Protein AF-A0A3A6QFA4-F1 (afdb_monomer_lite)

pLDDT: mean 92.37, std 5.39, range [65.44, 98.0]

Structure (mmCIF, N/CA/C/O backbone):
data_AF-A0A3A6QFA4-F1
#
_entry.id   AF-A0A3A6QFA4-F1
#
loop_
_atom_site.group_PDB
_atom_site.id
_atom_site.type_symbol
_atom_site.label_atom_id
_atom_site.label_alt_id
_atom_site.label_comp_id
_atom_site.label_asym_id
_atom_site.label_entity_id
_atom_site.label_seq_id
_atom_site.pdbx_PDB_ins_code
_atom_site.Cartn_x
_atom_site.Cartn_y
_atom_site.Cartn_z
_atom_site.occupancy
_atom_site.B_iso_or_equiv
_atom_site.auth_seq_id
_atom_site.auth_comp_id
_atom_site.auth_asym_id
_atom_site.auth_atom_id
_atom_site.pdbx_PDB_model_num
ATOM 1 N N . VAL A 1 1 ? -6.615 -8.192 -8.511 1.00 65.44 1 VAL A N 1
ATOM 2 C CA . VAL A 1 1 ? -5.245 -8.466 -9.010 1.00 65.44 1 VAL A CA 1
ATOM 3 C C . VAL A 1 1 ? -5.237 -9.047 -10.425 1.00 65.44 1 VAL A C 1
ATOM 5 O O . VAL A 1 1 ? -4.606 -8.449 -11.277 1.00 65.44 1 VAL A O 1
ATOM 8 N N . LYS A 1 2 ? -6.006 -10.107 -10.738 1.00 85.44 2 LYS A N 1
ATOM 9 C CA . LYS A 1 2 ? -5.987 -10.762 -12.069 1.00 85.44 2 LYS A CA 1
ATOM 10 C C . LYS A 1 2 ? -6.112 -9.823 -13.285 1.00 85.44 2 LYS A C 1
ATOM 12 O O . LYS A 1 2 ? -5.377 -9.999 -14.243 1.00 85.44 2 LYS A O 1
ATOM 17 N N . LEU A 1 3 ? -7.013 -8.835 -13.250 1.00 92.44 3 LEU A N 1
ATOM 18 C CA . LEU A 1 3 ? -7.180 -7.888 -14.365 1.00 92.44 3 LEU A CA 1
ATOM 19 C C . LEU A 1 3 ? -5.936 -7.018 -14.593 1.00 92.44 3 LEU A C 1
ATOM 21 O O . LEU A 1 3 ? -5.569 -6.791 -15.738 1.00 92.44 3 LEU A O 1
ATOM 25 N N . PHE A 1 4 ? -5.302 -6.552 -13.512 1.00 90.94 4 PHE A N 1
ATOM 26 C CA . PHE A 1 4 ? -4.090 -5.740 -13.597 1.00 90.94 4 PHE A CA 1
ATOM 27 C C . PHE A 1 4 ? -2.963 -6.531 -14.265 1.00 90.94 4 PHE A C 1
ATOM 29 O O . PHE A 1 4 ? -2.407 -6.050 -15.240 1.00 90.94 4 PHE A O 1
ATOM 36 N N . CYS A 1 5 ? -2.719 -7.770 -13.819 1.00 90.31 5 CYS A N 1
ATOM 37 C CA . CYS A 1 5 ? -1.705 -8.641 -14.421 1.00 90.31 5 CYS A CA 1
ATOM 38 C C . CYS A 1 5 ? -1.984 -8.893 -15.907 1.00 90.31 5 CYS A C 1
ATOM 40 O O . CYS A 1 5 ? -1.116 -8.674 -16.732 1.00 90.31 5 CYS A O 1
ATOM 42 N N . VAL A 1 6 ? -3.224 -9.247 -16.271 1.00 94.69 6 VAL A N 1
ATOM 43 C CA . VAL A 1 6 ? -3.584 -9.493 -17.681 1.00 94.69 6 VAL A CA 1
ATOM 44 C C . VAL A 1 6 ? -3.386 -8.249 -18.550 1.00 94.69 6 VAL A C 1
ATOM 46 O O . VAL A 1 6 ? -2.985 -8.360 -19.704 1.00 94.69 6 VAL A O 1
ATOM 49 N N . PHE A 1 7 ? -3.700 -7.062 -18.029 1.00 93.88 7 PHE A N 1
ATOM 50 C CA . PHE A 1 7 ? -3.485 -5.819 -18.761 1.00 93.88 7 PHE A CA 1
ATOM 51 C C . PHE A 1 7 ? -1.994 -5.492 -18.894 1.00 93.88 7 PHE A C 1
ATOM 53 O O . PHE A 1 7 ? -1.549 -5.156 -19.988 1.00 93.88 7 PHE A O 1
ATOM 60 N N . HIS A 1 8 ? -1.234 -5.642 -17.810 1.00 93.75 8 HIS A N 1
ATOM 61 C CA . HIS A 1 8 ? 0.218 -5.472 -17.789 1.00 93.75 8 HIS A CA 1
ATOM 62 C C . HIS A 1 8 ? 0.915 -6.409 -18.782 1.00 93.75 8 HIS A C 1
ATOM 64 O O . HIS A 1 8 ? 1.660 -5.923 -19.629 1.00 93.75 8 HIS A O 1
ATOM 70 N N . ASP A 1 9 ? 0.561 -7.697 -18.798 1.00 93.88 9 ASP A N 1
ATOM 71 C CA . ASP A 1 9 ? 1.088 -8.678 -19.754 1.00 93.88 9 ASP A CA 1
ATOM 72 C C . ASP A 1 9 ? 0.866 -8.218 -21.204 1.00 93.88 9 ASP A C 1
ATOM 74 O O . ASP A 1 9 ? 1.738 -8.360 -22.059 1.00 93.88 9 ASP A O 1
ATOM 78 N N . LYS A 1 10 ? -0.288 -7.600 -21.498 1.00 95.69 10 LYS A N 1
ATOM 79 C CA . LYS A 1 10 ? -0.552 -7.025 -22.824 1.00 95.69 10 LYS A CA 1
ATOM 80 C C . LYS A 1 10 ? 0.283 -5.791 -23.127 1.00 95.69 10 LYS A C 1
ATOM 82 O O . LYS A 1 10 ? 0.632 -5.599 -24.290 1.00 95.69 10 LYS A O 1
ATOM 87 N N . LEU A 1 11 ? 0.621 -4.969 -22.140 1.00 94.81 11 LEU A N 1
ATOM 88 C CA . LEU A 1 11 ? 1.554 -3.860 -22.340 1.00 94.81 11 LEU A CA 1
ATOM 89 C C . LEU A 1 11 ? 2.974 -4.375 -22.615 1.00 94.81 11 LEU A C 1
ATOM 91 O O . LEU A 1 11 ? 3.619 -3.879 -23.538 1.00 94.81 11 LEU A O 1
ATOM 95 N N . GLU A 1 12 ? 3.424 -5.396 -21.884 1.00 93.00 12 GLU A N 1
ATOM 96 C CA . GLU A 1 12 ? 4.720 -6.061 -22.087 1.00 93.00 12 GLU A CA 1
ATOM 97 C C . GLU A 1 12 ? 4.815 -6.724 -23.470 1.00 93.00 12 GLU A C 1
ATOM 99 O O . GLU A 1 12 ? 5.752 -6.452 -24.217 1.00 93.00 12 GLU A O 1
ATOM 104 N N . GLU A 1 13 ? 3.808 -7.508 -23.880 1.00 95.38 13 GLU A N 1
ATOM 105 C CA . GLU A 1 13 ? 3.750 -8.138 -25.213 1.00 95.38 13 GLU A CA 1
ATOM 106 C C . GLU A 1 13 ? 3.863 -7.116 -26.360 1.00 95.38 13 GLU A C 1
ATOM 108 O O . GLU A 1 13 ? 4.379 -7.427 -27.434 1.00 95.38 13 GLU A O 1
ATOM 113 N N . ASN A 1 14 ? 3.378 -5.890 -26.141 1.00 94.62 14 ASN A N 1
ATOM 114 C CA . ASN A 1 14 ? 3.424 -4.804 -27.119 1.00 94.62 14 ASN A CA 1
ATOM 115 C C . ASN A 1 14 ? 4.631 -3.866 -26.929 1.00 94.62 14 ASN A C 1
ATOM 117 O O . ASN A 1 14 ? 4.715 -2.852 -27.621 1.00 94.62 14 ASN A O 1
ATOM 121 N N . ASN A 1 15 ? 5.576 -4.196 -26.041 1.00 91.69 15 ASN A N 1
ATOM 122 C CA . ASN A 1 15 ? 6.765 -3.395 -25.719 1.00 91.69 15 ASN A CA 1
ATOM 123 C C . ASN A 1 15 ? 6.436 -1.960 -25.261 1.00 91.69 15 ASN A C 1
ATOM 125 O O . ASN A 1 15 ? 7.156 -1.007 -25.567 1.00 91.69 15 ASN A O 1
ATOM 129 N N . LEU A 1 16 ? 5.316 -1.797 -24.552 1.00 92.62 16 LEU A N 1
ATOM 130 C CA . LEU A 1 16 ? 4.857 -0.512 -24.025 1.00 92.62 16 LEU A CA 1
ATOM 131 C C . LEU A 1 16 ? 5.379 -0.238 -22.609 1.00 92.62 16 LEU A C 1
ATOM 133 O O . LEU A 1 16 ? 5.380 0.916 -22.190 1.00 92.62 16 LEU A O 1
ATOM 137 N N . ILE A 1 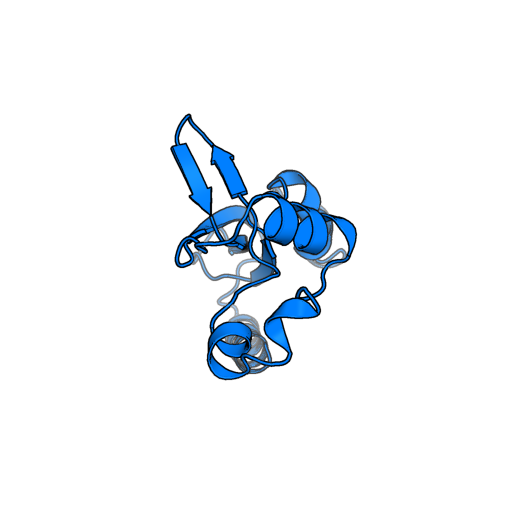17 ? 5.865 -1.251 -21.887 1.00 91.25 17 ILE A N 1
ATOM 138 C CA . ILE A 1 17 ? 6.582 -1.059 -20.620 1.00 91.25 17 ILE A CA 1
ATOM 139 C C . ILE A 1 17 ? 8.070 -0.883 -20.921 1.00 91.25 17 ILE A C 1
ATOM 141 O O . ILE A 1 17 ? 8.711 -1.764 -21.491 1.00 91.25 17 ILE A O 1
ATOM 145 N N . ALA A 1 18 ? 8.630 0.269 -20.550 1.00 87.94 18 ALA A N 1
ATOM 146 C CA . ALA A 1 18 ? 10.074 0.461 -20.587 1.00 87.94 18 ALA A CA 1
ATOM 147 C C . ALA A 1 18 ? 10.726 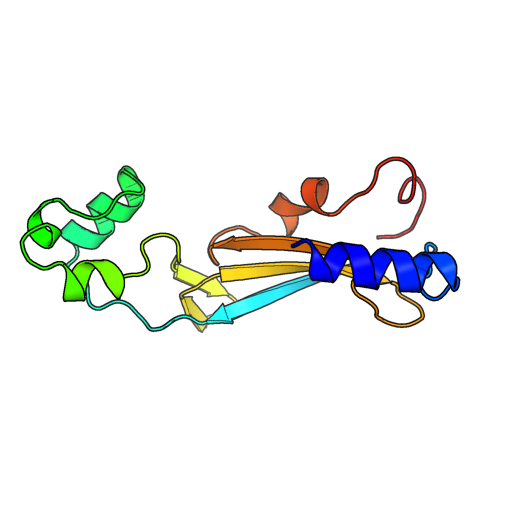-0.159 -19.342 1.00 87.94 18 ALA A C 1
ATOM 149 O O . ALA A 1 18 ? 10.229 -0.013 -18.222 1.00 87.94 18 ALA A O 1
ATOM 150 N N . HIS A 1 19 ? 11.856 -0.839 -19.538 1.00 86.06 19 HIS A N 1
ATOM 151 C CA . HIS A 1 19 ? 12.620 -1.448 -18.443 1.00 86.06 19 HIS A CA 1
ATOM 152 C C . HIS A 1 19 ? 13.815 -0.607 -17.994 1.00 86.06 19 HIS A C 1
ATOM 154 O O . HIS A 1 19 ? 14.244 -0.741 -16.857 1.00 86.06 19 HIS A O 1
ATOM 160 N N . GLU A 1 20 ? 14.277 0.328 -18.826 1.00 83.62 20 GLU A N 1
ATOM 161 C CA . GLU A 1 20 ? 15.296 1.309 -18.447 1.00 83.62 20 GLU A CA 1
ATOM 162 C C . GLU A 1 20 ? 14.692 2.441 -17.603 1.00 83.62 20 GLU A C 1
ATOM 164 O O . GLU A 1 20 ? 13.745 3.105 -18.029 1.00 83.62 20 GLU A O 1
ATOM 169 N N . GLY A 1 21 ? 15.256 2.676 -16.417 1.00 81.38 21 GLY A N 1
ATOM 170 C CA . GLY A 1 21 ? 14.803 3.717 -15.495 1.00 81.38 21 GLY A CA 1
ATOM 171 C C . GLY A 1 21 ? 13.401 3.450 -14.937 1.00 81.38 21 GLY A C 1
ATOM 172 O O . GLY A 1 21 ? 12.394 3.489 -15.653 1.00 81.38 21 GLY A O 1
ATOM 173 N N . LYS A 1 22 ? 13.308 3.230 -13.629 1.00 89.81 22 LYS A N 1
ATOM 174 C CA . LYS A 1 22 ? 12.022 3.076 -12.938 1.00 89.81 22 LYS A CA 1
ATOM 175 C C . LYS A 1 22 ? 11.797 4.254 -11.999 1.00 89.81 22 LYS A C 1
ATOM 177 O O . LYS A 1 22 ? 12.715 4.998 -11.687 1.00 89.81 22 LYS A O 1
ATOM 182 N N . ILE A 1 23 ? 10.544 4.468 -11.622 1.00 91.88 23 ILE A N 1
ATOM 183 C CA . ILE A 1 23 ? 10.158 5.453 -10.613 1.00 91.88 23 ILE A CA 1
ATOM 184 C C . ILE A 1 23 ? 9.386 4.709 -9.537 1.00 91.88 23 ILE A C 1
ATOM 186 O O . ILE A 1 23 ? 8.404 4.030 -9.847 1.00 91.88 23 ILE A O 1
ATOM 190 N N . ILE A 1 24 ? 9.804 4.872 -8.286 1.00 92.31 24 ILE A N 1
ATOM 191 C CA . ILE A 1 24 ? 9.032 4.432 -7.127 1.00 92.31 24 ILE A CA 1
ATOM 192 C C . ILE A 1 24 ? 8.221 5.614 -6.604 1.00 92.31 24 ILE A C 1
ATOM 194 O O . ILE A 1 24 ? 8.777 6.652 -6.247 1.00 92.31 24 ILE A O 1
ATOM 198 N N . ASP A 1 25 ? 6.902 5.452 -6.557 1.00 93.06 25 ASP A N 1
ATOM 199 C CA . ASP A 1 25 ? 5.991 6.419 -5.947 1.00 93.06 25 ASP A CA 1
ATOM 200 C C . ASP A 1 25 ? 5.076 5.737 -4.931 1.00 93.06 25 ASP A C 1
ATOM 202 O O . ASP A 1 25 ? 4.789 4.542 -5.024 1.00 93.06 25 ASP A O 1
ATOM 206 N N . ALA A 1 26 ? 4.601 6.507 -3.955 1.00 94.00 26 ALA A N 1
ATOM 207 C CA . ALA A 1 26 ? 3.658 6.022 -2.967 1.00 94.00 26 ALA A CA 1
ATOM 208 C C . ALA A 1 26 ? 2.599 7.082 -2.655 1.00 94.00 26 ALA A C 1
ATOM 210 O O . ALA A 1 26 ? 2.881 8.164 -2.129 1.00 94.00 26 ALA A O 1
ATOM 211 N N . SER A 1 27 ? 1.348 6.735 -2.941 1.00 95.00 27 SER A N 1
ATOM 212 C CA . SER A 1 27 ? 0.205 7.640 -2.854 1.00 95.00 27 SER A CA 1
ATOM 213 C C . SER A 1 27 ? -0.808 7.160 -1.813 1.00 95.00 27 SER A C 1
ATOM 215 O O . SER A 1 27 ? -1.125 5.971 -1.733 1.00 95.00 27 SER A O 1
ATOM 217 N N . PHE A 1 28 ? -1.335 8.083 -1.003 1.00 96.69 28 PHE A N 1
ATOM 218 C CA . PHE A 1 28 ? -2.365 7.763 -0.010 1.00 96.69 28 PHE A CA 1
ATOM 219 C C . PHE A 1 28 ? -3.732 7.538 -0.653 1.00 96.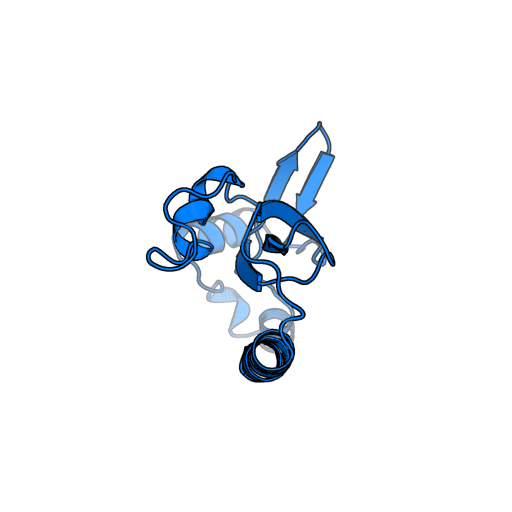69 28 PHE A C 1
ATOM 221 O O . PHE A 1 28 ? -4.153 8.283 -1.536 1.00 96.69 28 PHE A O 1
ATOM 228 N N . VAL A 1 29 ? -4.460 6.553 -0.132 1.00 96.38 29 VAL A N 1
ATOM 229 C CA . VAL A 1 29 ? -5.866 6.304 -0.448 1.00 96.38 29 VAL A CA 1
ATOM 230 C C . VAL A 1 29 ? -6.672 6.495 0.833 1.00 96.38 29 VAL A C 1
ATOM 232 O O . VAL A 1 29 ? -6.670 5.637 1.719 1.00 96.38 29 VAL A O 1
ATOM 235 N N . GLU A 1 30 ? -7.327 7.651 0.944 1.00 97.12 30 GLU A N 1
ATOM 236 C CA . GLU A 1 30 ? -8.116 8.024 2.121 1.00 97.12 30 GLU A CA 1
ATOM 237 C C . GLU A 1 30 ? -9.365 7.155 2.265 1.00 97.12 30 GLU A C 1
ATOM 239 O O . GLU A 1 30 ? -10.116 6.932 1.313 1.00 97.12 30 GLU A O 1
ATOM 244 N N . MET A 1 31 ? -9.619 6.733 3.498 1.00 96.38 31 MET A N 1
ATOM 245 C CA . MET A 1 31 ? -10.801 5.984 3.893 1.00 96.38 31 MET A CA 1
ATOM 246 C C . MET A 1 31 ? -11.685 6.804 4.833 1.00 96.38 31 MET A C 1
ATOM 248 O O . MET A 1 31 ? -11.215 7.711 5.530 1.00 96.38 31 MET A O 1
ATOM 252 N N . PRO A 1 32 ? -12.987 6.480 4.924 1.00 95.31 32 PRO A N 1
ATOM 253 C CA . PRO A 1 32 ? -13.860 7.091 5.913 1.00 95.31 32 PRO A CA 1
ATOM 254 C C . PRO A 1 32 ? -13.313 6.900 7.333 1.00 95.31 32 PRO A C 1
ATOM 256 O O . PRO A 1 32 ? -13.150 5.779 7.818 1.00 95.31 32 PRO A O 1
ATOM 259 N N . ARG A 1 33 ? -13.063 8.016 8.026 1.00 93.75 33 ARG A N 1
ATOM 260 C CA . ARG A 1 33 ? -12.561 8.014 9.406 1.00 93.75 33 ARG A CA 1
ATOM 261 C C . ARG A 1 33 ? -13.537 7.282 10.325 1.00 93.75 33 ARG A C 1
ATOM 263 O O . ARG A 1 33 ? -14.690 7.689 10.493 1.00 93.75 33 ARG A O 1
ATOM 270 N N . GLN A 1 34 ? -13.056 6.211 10.947 1.00 92.06 34 GLN A N 1
ATOM 271 C CA . GLN A 1 34 ? -13.883 5.342 11.772 1.00 92.06 34 GLN A CA 1
ATOM 272 C C . GLN A 1 34 ? -14.170 5.972 13.139 1.00 92.06 34 GLN A C 1
ATOM 274 O O . GLN A 1 34 ? -13.269 6.292 13.910 1.00 92.06 34 GLN A O 1
ATOM 279 N N . ARG A 1 35 ? -15.458 6.116 13.472 1.00 92.00 35 ARG A N 1
ATOM 280 C CA . ARG A 1 35 ? -15.909 6.504 14.819 1.00 92.00 35 ARG A CA 1
ATOM 281 C C . ARG A 1 35 ? -15.895 5.282 15.736 1.00 92.00 35 ARG A C 1
ATOM 283 O O . ARG A 1 35 ? -16.916 4.601 15.857 1.00 92.00 35 ARG A O 1
ATOM 290 N N . ASN A 1 36 ? -14.724 4.979 16.278 1.00 94.19 36 ASN A N 1
ATOM 291 C CA . ASN A 1 36 ? -14.488 3.921 17.258 1.00 94.19 36 ASN A CA 1
ATOM 292 C C . ASN A 1 36 ? -14.105 4.546 18.607 1.00 94.19 36 ASN A C 1
ATOM 294 O O . ASN A 1 36 ? -13.555 5.651 18.640 1.00 94.19 36 ASN A O 1
ATOM 298 N N . SER A 1 37 ? -14.368 3.846 19.708 1.00 94.81 37 SER A N 1
ATOM 299 C CA . SER A 1 37 ? -13.817 4.220 21.013 1.00 94.81 37 SER A CA 1
ATOM 300 C C . SER A 1 37 ? -12.301 3.990 21.054 1.00 94.81 37 SER A C 1
ATOM 302 O O . SER A 1 37 ? -11.717 3.350 20.173 1.00 94.81 37 SER A O 1
ATOM 304 N N . LYS A 1 38 ? -11.640 4.520 22.086 1.00 95.00 38 LYS A N 1
ATOM 305 C CA . LYS A 1 38 ? -10.201 4.314 22.273 1.00 95.00 38 LYS A CA 1
ATOM 306 C C . LYS A 1 38 ? -9.887 2.834 22.501 1.00 95.00 38 LYS A C 1
ATOM 308 O O . LYS A 1 38 ? -8.949 2.322 21.908 1.00 95.00 38 LYS A O 1
ATOM 313 N N . GLU A 1 39 ? -10.708 2.159 23.295 1.00 96.12 39 GLU A N 1
ATOM 314 C CA . GLU A 1 39 ? -10.598 0.735 23.620 1.00 96.12 39 GLU A CA 1
ATOM 315 C C . GLU A 1 39 ? -10.790 -0.131 22.369 1.00 96.12 39 GLU A C 1
ATOM 317 O O . GLU A 1 39 ? -10.003 -1.043 22.131 1.00 96.12 39 GLU A O 1
ATOM 322 N N . GLU A 1 40 ? -11.781 0.200 21.528 1.00 95.69 40 GLU A N 1
ATOM 323 C CA . GLU A 1 40 ? -11.995 -0.470 20.239 1.00 95.69 40 GLU A CA 1
ATOM 324 C C . GLU A 1 40 ? -10.762 -0.321 19.327 1.00 95.69 40 GLU A C 1
ATOM 326 O O . GLU A 1 40 ? -10.314 -1.300 18.737 1.00 95.69 40 GLU A O 1
ATOM 331 N N . ASN A 1 41 ? -10.179 0.881 19.235 1.00 95.38 41 ASN A N 1
ATOM 332 C CA . ASN A 1 41 ? -8.981 1.121 18.421 1.00 95.38 41 ASN A CA 1
ATOM 333 C C . ASN A 1 41 ? -7.736 0.404 18.960 1.00 95.38 41 ASN A C 1
ATOM 335 O O . ASN A 1 41 ? -6.944 -0.097 18.164 1.00 95.38 41 ASN A O 1
ATOM 339 N N . THR A 1 42 ? -7.553 0.354 20.284 1.00 95.75 42 THR A N 1
ATOM 340 C CA . THR A 1 42 ? -6.455 -0.399 20.907 1.00 95.75 42 THR A CA 1
ATOM 341 C C . THR A 1 42 ? -6.563 -1.880 20.564 1.00 95.75 42 THR A C 1
ATOM 343 O O . THR A 1 42 ? -5.595 -2.441 20.061 1.00 95.75 42 THR A O 1
ATOM 346 N N . HIS A 1 43 ? -7.749 -2.478 20.729 1.00 96.88 43 HIS A N 1
ATOM 347 C CA . HIS A 1 43 ? -7.983 -3.878 20.371 1.00 96.88 43 HIS A CA 1
ATOM 348 C C . HIS A 1 43 ? -7.636 -4.145 18.903 1.00 96.88 43 HIS A C 1
ATOM 350 O O . HIS A 1 43 ? -6.789 -4.984 18.631 1.00 96.88 43 HIS A O 1
ATOM 356 N N . ILE A 1 44 ? -8.198 -3.369 17.967 1.00 96.19 44 ILE A N 1
ATOM 357 C CA . ILE A 1 44 ? -7.934 -3.527 16.525 1.00 96.19 44 ILE A CA 1
ATOM 358 C C . ILE A 1 44 ? -6.434 -3.458 16.216 1.00 96.19 44 ILE A C 1
ATOM 360 O O . ILE A 1 44 ? -5.933 -4.224 15.396 1.00 96.19 44 ILE A O 1
ATOM 364 N N . LYS A 1 45 ? -5.705 -2.544 16.865 1.00 93.94 45 LYS A N 1
ATOM 365 C CA . LYS A 1 45 ? -4.268 -2.376 16.638 1.00 93.94 45 LYS A CA 1
ATOM 366 C C . LYS A 1 45 ? -3.446 -3.555 17.168 1.00 93.94 45 LYS A C 1
ATOM 368 O O . LYS A 1 45 ? -2.447 -3.901 16.549 1.00 93.94 45 LYS A O 1
ATOM 373 N N . GLU A 1 46 ? -3.832 -4.126 18.303 1.00 95.50 46 GLU A N 1
ATOM 374 C CA . GLU A 1 46 ? -3.100 -5.214 18.961 1.00 95.50 46 GLU A CA 1
ATOM 375 C C . GLU A 1 46 ? -3.431 -6.588 18.374 1.00 95.50 46 GLU A C 1
ATOM 377 O O . GLU A 1 46 ? -2.543 -7.426 18.240 1.00 95.50 46 GLU A O 1
ATOM 382 N N . THR A 1 47 ? -4.695 -6.827 18.021 1.00 95.94 47 THR A N 1
ATOM 383 C CA . THR A 1 47 ? -5.176 -8.145 17.584 1.00 95.94 47 THR A CA 1
ATOM 384 C C . THR A 1 47 ? -5.353 -8.255 16.075 1.00 95.94 47 THR A C 1
ATOM 386 O O . THR A 1 47 ? -5.400 -9.367 15.556 1.00 95.94 47 THR A O 1
ATOM 389 N N . GLY A 1 48 ? -5.499 -7.131 15.365 1.00 94.94 48 GLY A N 1
ATOM 390 C CA . GLY A 1 48 ? -5.884 -7.124 13.952 1.00 94.94 48 GLY A CA 1
ATOM 391 C C . GLY A 1 48 ? -7.311 -7.624 13.704 1.00 94.94 48 GLY A C 1
ATOM 392 O O . GLY A 1 48 ? -7.668 -7.915 12.567 1.00 94.94 48 GLY A O 1
ATOM 393 N N . THR A 1 49 ? -8.138 -7.758 14.746 1.00 95.62 49 THR A N 1
ATOM 394 C CA . THR A 1 49 ? -9.495 -8.302 14.637 1.00 95.62 49 THR A CA 1
ATOM 395 C C . THR A 1 49 ? -10.558 -7.297 15.066 1.00 95.62 49 THR A C 1
ATOM 397 O O . THR A 1 49 ? -10.308 -6.305 15.753 1.00 95.62 49 THR A O 1
ATOM 400 N N . ALA A 1 50 ? -11.788 -7.545 14.617 1.00 94.94 50 ALA A N 1
ATOM 401 C CA . ALA A 1 50 ? -12.941 -6.778 15.054 1.00 94.94 50 ALA A CA 1
ATOM 402 C C . ALA A 1 50 ? -13.267 -7.096 16.529 1.00 94.94 50 ALA A C 1
ATOM 404 O O . ALA A 1 50 ? -13.369 -8.279 16.862 1.00 94.94 50 ALA A O 1
ATOM 405 N N . PRO A 1 51 ? -13.521 -6.083 17.380 1.00 95.56 51 PRO A N 1
ATOM 406 C CA . PRO A 1 51 ? -13.907 -6.302 18.771 1.00 95.56 51 PRO A CA 1
ATOM 407 C C . PRO A 1 51 ? -15.180 -7.155 18.905 1.00 95.56 51 PRO A C 1
ATOM 409 O O . PRO A 1 51 ? -16.164 -6.923 18.195 1.00 95.56 51 PRO A O 1
ATOM 412 N N . GLU A 1 52 ? -15.200 -8.092 19.858 1.00 93.75 52 GLU A N 1
ATOM 413 C CA . GLU A 1 52 ? -16.331 -9.012 20.108 1.00 93.75 52 GLU A CA 1
ATOM 414 C C . GLU A 1 52 ? -17.655 -8.276 20.369 1.00 93.75 52 GLU A C 1
ATOM 416 O O . GLU A 1 52 ? -18.738 -8.729 19.997 1.00 93.75 52 GLU A O 1
ATOM 421 N N . GLN A 1 53 ? -17.596 -7.064 20.932 1.00 92.44 53 GLN A N 1
ATOM 422 C CA . GLN A 1 53 ? -18.772 -6.225 21.183 1.00 92.44 53 GLN A CA 1
ATOM 423 C C . GLN A 1 53 ? -19.527 -5.853 19.891 1.00 92.44 53 GLN A C 1
ATOM 425 O O . GLN A 1 53 ? -20.644 -5.324 19.948 1.00 92.44 53 GLN A O 1
ATOM 430 N N . TRP A 1 54 ? -18.928 -6.071 18.715 1.00 94.38 54 TRP A N 1
ATOM 431 C CA . TRP A 1 54 ? -19.558 -5.847 17.415 1.00 94.38 54 TRP A CA 1
ATOM 432 C C . TRP A 1 54 ? -20.325 -7.063 16.894 1.00 94.38 54 TRP A C 1
ATOM 434 O O . TRP A 1 54 ? -21.100 -6.898 15.951 1.00 94.38 54 TRP A O 1
ATOM 444 N N . ASP A 1 55 ? -20.186 -8.247 17.494 1.00 93.62 55 ASP A N 1
ATOM 445 C CA . ASP A 1 55 ? -20.830 -9.474 17.005 1.00 93.62 55 ASP A CA 1
ATOM 446 C C . ASP A 1 55 ? -22.359 -9.403 17.084 1.00 93.62 55 ASP A C 1
ATOM 448 O O . ASP A 1 55 ? -23.054 -9.833 16.165 1.00 93.62 55 ASP A O 1
ATOM 452 N N . GLY A 1 56 ? -22.898 -8.719 18.098 1.00 94.94 56 GLY A N 1
ATOM 453 C CA . GLY A 1 56 ? -24.328 -8.393 18.184 1.00 94.94 56 GLY A CA 1
ATOM 454 C C . GLY A 1 56 ? -24.791 -7.270 17.240 1.00 94.94 56 GLY A C 1
ATOM 455 O O . GLY A 1 56 ? -25.964 -6.903 17.246 1.00 94.94 56 GLY A O 1
ATOM 456 N N . LYS A 1 57 ? -23.887 -6.671 16.453 1.00 95.06 57 LYS A N 1
ATOM 457 C CA . LYS A 1 57 ? -24.139 -5.509 15.578 1.00 95.06 57 LYS A CA 1
ATOM 458 C C . LYS A 1 57 ? -23.576 -5.755 14.167 1.00 95.06 57 LYS A C 1
ATOM 460 O O . LYS A 1 57 ? -22.700 -5.008 13.718 1.00 95.06 57 LYS A O 1
ATOM 465 N N . PRO A 1 58 ? -24.102 -6.739 13.413 1.00 94.38 58 PRO A N 1
ATOM 466 C CA . PRO A 1 58 ? -23.522 -7.175 12.138 1.00 94.38 58 PRO A CA 1
ATOM 467 C C . PRO A 1 58 ? -23.439 -6.058 11.088 1.00 94.38 58 PRO A C 1
ATOM 469 O O . PRO A 1 58 ? -22.464 -5.983 10.344 1.00 94.38 58 PRO A O 1
ATOM 472 N N . ASN A 1 59 ? -24.416 -5.146 11.054 1.00 95.19 59 ASN A N 1
ATOM 473 C CA . ASN A 1 59 ? -24.401 -4.008 10.128 1.00 95.19 59 ASN A CA 1
ATOM 474 C C . ASN A 1 59 ? -23.287 -3.005 10.456 1.00 95.19 59 ASN A C 1
ATOM 476 O O . ASN A 1 59 ? -22.649 -2.499 9.538 1.00 95.19 59 ASN A O 1
ATOM 480 N N . LYS A 1 60 ? -23.011 -2.761 11.749 1.00 92.25 60 LYS A N 1
ATOM 481 C CA . LYS A 1 60 ? -21.850 -1.962 12.172 1.00 92.25 60 LYS A CA 1
ATOM 482 C C . LYS A 1 60 ? -20.578 -2.673 11.723 1.00 92.25 60 LYS A C 1
ATOM 484 O O . LYS A 1 60 ? -19.785 -2.068 11.018 1.00 92.25 60 LYS A O 1
ATOM 489 N N . LYS A 1 61 ? -20.417 -3.953 12.080 1.00 93.81 61 LYS A N 1
ATOM 490 C CA . LYS A 1 61 ? -19.209 -4.745 11.797 1.00 93.81 61 LYS A CA 1
ATOM 491 C C . LYS A 1 61 ? -18.824 -4.714 10.312 1.00 93.81 61 LYS A C 1
ATOM 493 O O . LYS A 1 61 ? -17.675 -4.447 10.003 1.00 93.81 61 LYS A O 1
ATOM 498 N N . LYS A 1 62 ? -19.792 -4.876 9.402 1.00 92.56 62 LYS A N 1
ATOM 499 C CA . LYS A 1 62 ? -19.567 -4.834 7.941 1.00 92.56 62 LYS A CA 1
ATOM 500 C C . LYS A 1 62 ? -19.106 -3.476 7.395 1.00 92.56 62 LYS A C 1
ATOM 502 O O . LYS A 1 62 ? -18.548 -3.431 6.309 1.00 92.56 62 LYS A O 1
ATOM 507 N N . GLN A 1 63 ? -19.381 -2.379 8.099 1.00 93.31 63 GLN A N 1
ATOM 508 C CA . GLN A 1 63 ? -19.002 -1.022 7.679 1.00 93.31 63 GLN A CA 1
ATOM 509 C C . GLN A 1 63 ? -17.653 -0.572 8.255 1.00 93.31 63 GLN A C 1
ATOM 511 O O . GLN A 1 63 ? -17.149 0.494 7.894 1.00 93.31 63 GLN A O 1
ATOM 516 N N . LYS A 1 64 ? -17.101 -1.328 9.209 1.00 94.19 64 LYS A N 1
ATOM 517 C CA . LYS A 1 64 ? -15.853 -0.983 9.880 1.00 94.19 64 LYS A CA 1
ATOM 518 C C . LYS A 1 64 ? -14.676 -1.531 9.091 1.00 94.19 64 LYS A C 1
ATOM 520 O O . LYS A 1 64 ? -14.566 -2.735 8.903 1.00 94.19 64 LYS A O 1
ATOM 525 N N . ASP A 1 65 ? -13.797 -0.624 8.692 1.00 95.81 65 ASP A N 1
ATOM 526 C CA . ASP A 1 65 ? -12.463 -0.965 8.222 1.00 95.81 65 ASP A CA 1
ATOM 527 C C . ASP A 1 65 ? -11.544 -1.122 9.445 1.00 95.81 65 ASP A C 1
ATOM 529 O O . ASP A 1 65 ? -11.405 -0.183 10.238 1.00 95.81 65 ASP A O 1
ATOM 533 N N . ILE A 1 66 ? -11.001 -2.326 9.631 1.00 95.81 66 ILE A N 1
ATOM 534 C CA . ILE A 1 66 ? -10.090 -2.675 10.731 1.00 95.81 66 ILE A CA 1
ATOM 535 C C . ILE A 1 66 ? -8.631 -2.784 10.274 1.00 95.81 66 ILE A C 1
ATOM 537 O O . ILE A 1 66 ? -7.754 -2.987 11.113 1.00 95.81 66 ILE A O 1
ATOM 541 N N . ASP A 1 67 ? -8.361 -2.593 8.983 1.00 96.19 67 ASP A N 1
ATOM 542 C CA . ASP A 1 67 ? -7.041 -2.745 8.369 1.00 96.19 67 ASP A CA 1
ATOM 543 C C . ASP A 1 67 ? -6.403 -1.374 8.102 1.00 96.19 67 ASP A C 1
ATOM 545 O O . ASP A 1 67 ? -5.209 -1.192 8.333 1.00 96.19 67 ASP A O 1
ATOM 549 N N . ALA A 1 68 ? -7.203 -0.362 7.754 1.00 96.81 68 ALA A N 1
ATOM 550 C CA . ALA A 1 68 ? -6.750 1.018 7.600 1.00 96.81 68 ALA A CA 1
ATOM 551 C C . ALA A 1 68 ? -6.060 1.561 8.866 1.00 96.81 68 ALA A C 1
ATOM 553 O O . ALA A 1 68 ? -6.462 1.293 10.008 1.00 96.81 68 ALA A O 1
ATOM 554 N N . ARG A 1 69 ? -5.023 2.383 8.680 1.00 96.50 69 ARG A N 1
ATOM 555 C CA . ARG A 1 69 ? -4.260 3.001 9.778 1.00 96.50 69 ARG A CA 1
ATOM 556 C C . ARG A 1 69 ? -4.108 4.502 9.582 1.00 96.50 69 ARG A C 1
ATOM 558 O O . ARG A 1 69 ? -4.297 5.037 8.492 1.00 96.50 69 ARG A O 1
ATOM 565 N N . TRP A 1 70 ? -3.788 5.180 10.681 1.00 95.94 70 TRP A N 1
ATOM 566 C CA . TRP A 1 70 ? -3.449 6.599 10.687 1.00 95.94 70 TRP A CA 1
ATOM 567 C C . TRP A 1 70 ? -1.967 6.801 10.406 1.00 95.94 70 TRP A C 1
ATOM 569 O O . TRP A 1 70 ? -1.128 6.068 10.926 1.00 95.94 70 TRP A O 1
ATOM 579 N N . THR A 1 71 ? -1.649 7.866 9.684 1.00 96.19 71 THR A N 1
ATOM 580 C CA . THR A 1 71 ? -0.288 8.384 9.573 1.00 96.19 71 THR A CA 1
ATOM 581 C C . THR A 1 71 ? -0.295 9.906 9.518 1.00 96.19 71 THR A C 1
ATOM 583 O O . THR A 1 71 ? -1.336 10.529 9.292 1.00 96.19 71 THR A O 1
ATOM 586 N N . LYS A 1 72 ? 0.876 10.507 9.724 1.00 96.00 72 LYS A N 1
ATOM 587 C CA . LYS A 1 72 ? 1.088 11.946 9.593 1.00 96.00 72 LYS A CA 1
ATOM 588 C C . LYS A 1 72 ? 2.247 12.198 8.629 1.00 96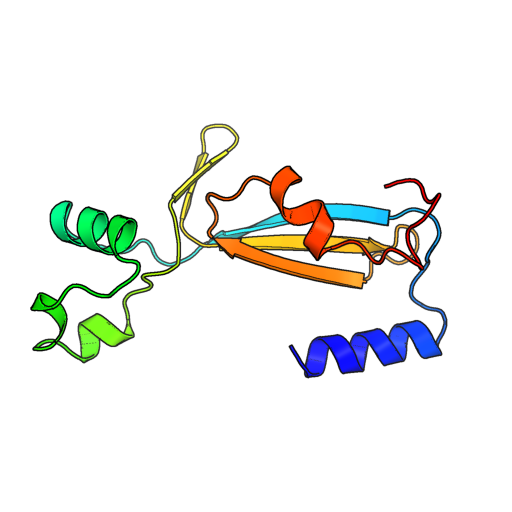.00 72 LYS A C 1
ATOM 590 O O . LYS A 1 72 ? 3.380 11.844 8.944 1.00 96.00 72 LYS A O 1
ATOM 595 N N . LYS A 1 73 ? 1.979 12.829 7.483 1.00 92.56 73 LYS A N 1
ATOM 596 C CA . LYS A 1 73 ? 2.987 13.233 6.482 1.00 92.56 73 LYS A CA 1
ATOM 597 C C . LYS A 1 73 ? 2.836 14.735 6.252 1.00 92.56 73 LYS A C 1
ATOM 599 O O . LYS A 1 73 ? 1.722 15.228 6.160 1.00 92.56 73 LYS A O 1
ATOM 604 N N . ASN A 1 74 ? 3.940 15.483 6.242 1.00 93.25 74 ASN A N 1
ATOM 605 C CA . ASN A 1 74 ? 3.939 16.937 5.998 1.00 93.25 74 ASN A CA 1
ATOM 606 C C . ASN A 1 74 ? 2.956 17.746 6.868 1.00 93.25 74 ASN A C 1
ATOM 608 O O . ASN A 1 74 ? 2.335 18.699 6.418 1.00 93.25 74 ASN A O 1
ATOM 612 N N . ASN A 1 75 ? 2.837 17.372 8.143 1.00 94.88 75 ASN A N 1
ATOM 613 C CA . ASN A 1 75 ? 1.910 17.976 9.101 1.00 94.88 75 ASN A CA 1
ATOM 614 C C . ASN A 1 75 ? 0.407 17.737 8.831 1.00 94.88 75 ASN A C 1
ATOM 616 O O . ASN A 1 75 ? -0.425 18.243 9.583 1.00 94.88 75 ASN A O 1
ATOM 620 N N . GLU A 1 76 ? 0.065 16.897 7.856 1.00 95.81 76 GLU A N 1
ATOM 621 C CA . GLU A 1 76 ? -1.296 16.465 7.543 1.00 95.81 76 GLU A CA 1
ATOM 622 C C . GLU A 1 76 ? -1.536 15.030 8.025 1.00 95.81 76 GLU A C 1
ATOM 624 O O . GLU A 1 76 ? -0.639 14.186 7.997 1.00 95.81 76 GLU A O 1
ATOM 629 N N . ASN A 1 77 ? -2.747 14.764 8.521 1.00 96.25 77 ASN A N 1
ATOM 630 C CA . ASN A 1 77 ? -3.137 13.444 9.014 1.00 96.25 77 ASN A CA 1
ATOM 631 C C . ASN A 1 77 ? -3.949 12.705 7.950 1.00 96.25 77 ASN A C 1
ATOM 633 O O . ASN A 1 77 ? -5.013 13.188 7.550 1.00 96.25 77 ASN A O 1
ATOM 637 N N . HIS A 1 78 ? -3.500 11.501 7.613 1.00 96.75 78 HIS A N 1
ATOM 638 C CA . HIS A 1 78 ? -4.124 10.613 6.638 1.00 96.75 78 HIS A CA 1
ATOM 639 C C . HIS A 1 78 ? -4.654 9.360 7.334 1.00 96.75 78 HIS A C 1
ATOM 641 O O . HIS A 1 78 ? -3.987 8.823 8.226 1.00 96.75 78 HIS A O 1
ATOM 647 N N . PHE A 1 79 ? -5.842 8.890 6.950 1.00 97.00 79 PHE A N 1
ATOM 648 C CA . PHE A 1 79 ? -6.393 7.625 7.439 1.00 97.00 79 PHE A CA 1
ATOM 649 C C . PHE A 1 79 ? -6.794 6.743 6.268 1.00 97.00 79 PHE A C 1
ATOM 651 O O . PHE A 1 79 ? -7.678 7.101 5.497 1.00 97.00 79 PHE A O 1
ATOM 658 N N . GLY A 1 80 ? -6.191 5.565 6.159 1.00 97.75 80 GLY A N 1
ATOM 659 C CA . GLY A 1 80 ? -6.500 4.655 5.065 1.00 97.75 80 GLY A CA 1
ATOM 660 C C . GLY A 1 80 ? -5.322 3.772 4.714 1.00 97.75 80 GLY A C 1
ATOM 661 O O . GLY A 1 80 ? -4.701 3.170 5.596 1.00 97.75 80 GLY A O 1
ATOM 662 N N . TYR A 1 81 ? -5.029 3.736 3.421 1.00 98.00 81 TYR A N 1
ATOM 663 C CA . TYR A 1 81 ? -4.017 2.889 2.806 1.00 98.00 81 TYR A CA 1
ATOM 664 C C . TYR A 1 81 ? -2.987 3.721 2.053 1.00 98.00 81 TYR A C 1
ATOM 666 O O . TYR A 1 81 ? -3.168 4.922 1.827 1.00 98.00 81 TYR A O 1
ATOM 674 N N . LYS A 1 82 ? -1.913 3.065 1.633 1.00 96.12 82 LYS A N 1
ATOM 675 C CA . LYS A 1 82 ? -0.941 3.604 0.697 1.00 96.12 82 LYS A CA 1
ATOM 676 C C . LYS A 1 82 ? -0.745 2.613 -0.437 1.00 96.12 82 LYS A C 1
ATOM 678 O O . LYS A 1 82 ? -0.528 1.430 -0.189 1.00 96.12 82 LYS A O 1
ATOM 683 N N . ASN A 1 83 ? -0.861 3.102 -1.664 1.00 95.69 83 ASN A N 1
ATOM 684 C CA . ASN A 1 83 ? -0.529 2.334 -2.849 1.00 95.69 83 ASN A CA 1
ATOM 685 C C . ASN A 1 83 ? 0.881 2.722 -3.288 1.00 95.69 83 ASN A C 1
ATOM 687 O O . ASN A 1 83 ? 1.108 3.870 -3.675 1.00 95.69 83 ASN A O 1
ATOM 691 N N . HIS A 1 84 ? 1.799 1.771 -3.190 1.00 95.56 84 HIS A N 1
ATOM 692 C CA . HIS A 1 84 ? 3.174 1.895 -3.648 1.00 95.56 84 HIS A CA 1
ATOM 693 C C . HIS A 1 84 ? 3.246 1.323 -5.056 1.00 95.56 84 HIS A C 1
ATOM 695 O O . HIS A 1 84 ? 2.714 0.243 -5.316 1.00 95.56 84 HIS A O 1
ATOM 701 N N . VAL A 1 85 ? 3.861 2.050 -5.977 1.00 94.94 85 VAL A N 1
ATOM 702 C CA . VAL A 1 85 ? 3.905 1.688 -7.391 1.00 94.94 85 VAL A CA 1
ATOM 703 C C . VAL A 1 85 ? 5.318 1.825 -7.932 1.00 94.94 85 VAL A C 1
ATOM 705 O O . VAL A 1 85 ? 6.006 2.808 -7.665 1.00 94.94 85 VAL A O 1
ATOM 708 N N . LYS A 1 86 ? 5.719 0.845 -8.740 1.00 94.12 86 LYS A N 1
ATOM 709 C CA . LYS A 1 86 ? 6.854 0.948 -9.651 1.00 94.12 86 LYS A CA 1
ATOM 710 C C . LYS A 1 86 ? 6.316 1.331 -11.019 1.00 94.12 86 LYS A C 1
ATOM 712 O O . LYS A 1 86 ? 5.448 0.645 -11.556 1.00 94.12 86 LYS A O 1
ATOM 717 N N . VAL A 1 87 ? 6.805 2.432 -11.567 1.00 93.94 87 VAL A N 1
ATOM 718 C CA . VAL A 1 87 ? 6.311 3.032 -12.808 1.00 93.94 87 VAL A CA 1
ATOM 719 C C . VAL A 1 87 ? 7.444 3.102 -13.822 1.00 93.94 87 VAL A C 1
ATOM 721 O O . VAL A 1 87 ? 8.578 3.429 -13.470 1.00 93.94 87 VAL A O 1
ATOM 724 N N . ASP A 1 88 ? 7.149 2.807 -15.086 1.00 91.81 88 ASP A N 1
ATOM 725 C CA . ASP A 1 88 ? 8.131 2.953 -16.158 1.00 91.81 88 ASP A CA 1
ATOM 726 C C . ASP A 1 88 ? 8.408 4.439 -16.451 1.00 91.81 88 ASP A C 1
ATOM 728 O O . ASP A 1 88 ? 7.493 5.270 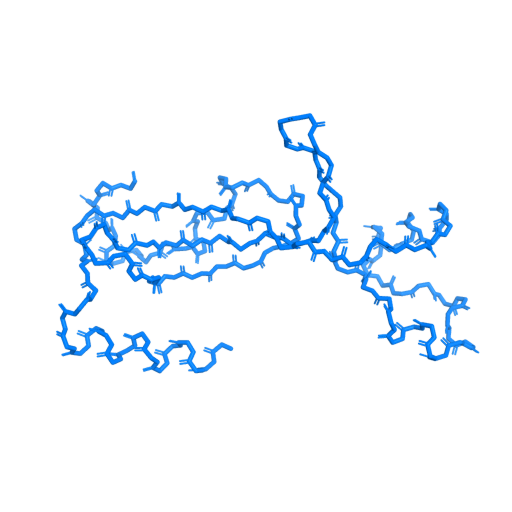-16.495 1.00 91.81 88 ASP A O 1
ATOM 732 N N . ASN A 1 89 ? 9.672 4.813 -16.657 1.00 90.81 89 ASN A N 1
ATOM 733 C CA . ASN A 1 89 ? 10.012 6.227 -16.804 1.00 90.81 89 ASN A CA 1
ATOM 734 C C . ASN A 1 89 ? 9.583 6.824 -18.162 1.00 90.81 89 ASN A C 1
ATOM 736 O O . ASN A 1 89 ? 9.410 8.041 -18.263 1.00 90.81 89 ASN A O 1
ATOM 740 N N . LYS A 1 90 ? 9.374 6.011 -19.200 1.00 91.19 90 LYS A N 1
ATOM 741 C CA . LYS A 1 90 ? 9.150 6.494 -20.570 1.00 91.19 90 LYS A CA 1
ATOM 742 C C . LYS A 1 90 ? 7.681 6.798 -20.863 1.00 91.19 90 LYS A C 1
ATOM 744 O O . LYS A 1 90 ? 7.367 7.873 -21.369 1.00 91.19 90 LYS A O 1
ATOM 749 N N . HIS A 1 91 ? 6.793 5.867 -20.545 1.00 91.62 91 HIS A N 1
ATOM 750 C CA . HIS A 1 91 ? 5.368 5.896 -20.870 1.00 91.62 91 HIS A CA 1
ATOM 751 C C . HIS A 1 91 ? 4.472 6.055 -19.635 1.00 91.62 91 HIS A C 1
ATOM 753 O O . HIS A 1 91 ? 3.288 6.352 -19.788 1.00 91.62 91 HIS A O 1
ATOM 759 N N . LYS A 1 92 ? 5.042 5.956 -18.425 1.00 92.19 92 LYS A N 1
ATOM 760 C CA . LYS A 1 92 ? 4.363 6.176 -17.136 1.00 92.19 92 LYS A CA 1
ATOM 761 C C . LYS A 1 92 ? 3.266 5.150 -16.818 1.00 92.19 92 LYS A C 1
ATOM 763 O O . LYS A 1 92 ? 2.328 5.448 -16.079 1.00 92.19 92 LYS A O 1
ATOM 768 N N . PHE A 1 93 ? 3.381 3.939 -17.346 1.00 93.88 93 PHE A N 1
ATOM 769 C CA . PHE A 1 93 ? 2.584 2.792 -16.944 1.00 93.88 93 PHE A CA 1
ATOM 770 C C . PHE A 1 93 ? 3.090 2.196 -15.631 1.00 93.88 93 PHE A C 1
ATOM 772 O O . PHE A 1 93 ? 4.286 2.169 -15.341 1.00 93.88 93 PHE A O 1
ATOM 779 N N . ILE A 1 94 ? 2.144 1.697 -14.836 1.00 93.50 94 ILE A N 1
ATOM 780 C CA . ILE A 1 94 ? 2.440 0.979 -13.598 1.00 93.50 94 ILE A CA 1
ATOM 781 C C . ILE A 1 94 ? 2.882 -0.437 -13.967 1.00 93.50 94 ILE A C 1
ATOM 783 O O . ILE A 1 94 ? 2.137 -1.171 -14.616 1.00 93.50 94 ILE A O 1
ATOM 787 N N . ASP A 1 95 ? 4.079 -0.792 -13.524 1.00 92.50 95 ASP A N 1
ATOM 788 C CA . ASP A 1 95 ? 4.718 -2.090 -13.718 1.00 92.50 95 ASP A CA 1
ATOM 789 C C . ASP A 1 95 ? 4.320 -3.043 -12.578 1.00 92.50 95 ASP A C 1
ATOM 791 O O . ASP A 1 95 ? 3.586 -4.010 -12.777 1.00 92.50 95 ASP A O 1
ATOM 795 N N . THR A 1 96 ? 4.665 -2.667 -11.344 1.00 92.94 96 THR A N 1
ATOM 796 C CA . THR A 1 96 ? 4.307 -3.398 -10.120 1.00 92.94 96 THR A CA 1
ATOM 797 C C . THR A 1 96 ? 3.584 -2.467 -9.156 1.00 92.94 96 THR A C 1
ATOM 799 O O . THR A 1 96 ? 3.832 -1.261 -9.135 1.00 92.94 96 THR A O 1
ATOM 802 N N . GLN A 1 97 ? 2.696 -3.017 -8.331 1.00 93.75 97 GLN A N 1
ATOM 803 C CA . GLN A 1 97 ? 2.078 -2.284 -7.230 1.00 93.75 97 GLN A CA 1
ATOM 804 C C . GLN A 1 97 ? 1.998 -3.144 -5.976 1.00 93.75 97 GLN A C 1
ATOM 806 O O . GLN A 1 97 ? 1.811 -4.361 -6.066 1.00 93.75 97 GLN A O 1
ATOM 811 N N . HIS A 1 98 ? 2.053 -2.493 -4.823 1.00 95.19 98 HIS A N 1
ATOM 812 C CA . HIS A 1 98 ? 1.786 -3.103 -3.535 1.00 95.19 98 HIS A CA 1
ATOM 813 C C . HIS A 1 98 ? 0.991 -2.132 -2.662 1.00 95.19 98 HIS A C 1
ATOM 815 O O . HIS A 1 98 ? 1.317 -0.951 -2.564 1.00 95.19 98 HIS A O 1
ATOM 821 N N . THR A 1 99 ? -0.066 -2.618 -2.013 1.00 95.31 99 THR A N 1
ATOM 822 C CA . THR A 1 99 ? -0.914 -1.792 -1.147 1.00 95.31 99 THR A CA 1
ATOM 823 C C . THR A 1 99 ? -0.701 -2.177 0.308 1.00 95.31 99 THR A C 1
ATOM 825 O O . THR A 1 99 ? -0.848 -3.341 0.668 1.00 95.31 99 THR A O 1
ATOM 828 N N . THR A 1 100 ? -0.429 -1.186 1.150 1.00 97.00 100 THR A N 1
ATOM 829 C CA . THR A 1 100 ? -0.302 -1.334 2.604 1.00 97.00 100 THR A CA 1
ATOM 830 C C . THR A 1 100 ? -1.302 -0.433 3.311 1.00 97.00 100 THR A C 1
ATOM 832 O O . THR A 1 100 ? -1.915 0.441 2.693 1.00 97.00 100 THR A O 1
ATOM 835 N N . ASP A 1 101 ? -1.440 -0.559 4.628 1.00 96.75 101 ASP A N 1
ATOM 836 C CA . ASP A 1 101 ? -2.050 0.522 5.396 1.00 96.75 101 ASP A CA 1
ATOM 837 C C . ASP A 1 101 ? -1.208 1.814 5.286 1.00 96.75 101 ASP A C 1
ATOM 839 O O . ASP A 1 101 ? -0.024 1.794 4.930 1.00 96.75 101 ASP A O 1
ATOM 843 N N . ALA A 1 102 ? -1.820 2.965 5.572 1.00 96.75 102 ALA A N 1
ATOM 844 C CA . ALA A 1 102 ? -1.175 4.262 5.382 1.00 96.75 102 ALA A CA 1
ATOM 845 C C . ALA A 1 102 ? 0.056 4.490 6.281 1.00 96.75 102 ALA A C 1
ATOM 847 O O . ALA A 1 102 ? 0.853 5.389 6.000 1.00 96.75 102 ALA A O 1
ATOM 848 N N . SER A 1 103 ? 0.225 3.728 7.366 1.00 95.75 103 SER A N 1
ATOM 849 C CA . SER A 1 103 ? 1.310 3.938 8.329 1.00 95.75 103 SER A CA 1
ATOM 850 C C . SER A 1 103 ? 2.658 3.365 7.889 1.00 95.75 103 SER A C 1
ATOM 852 O O . SER A 1 103 ? 3.685 3.851 8.364 1.00 95.75 103 SER A O 1
ATOM 854 N N . VAL A 1 104 ? 2.678 2.421 6.943 1.00 95.44 104 VAL A N 1
ATOM 855 C CA . VAL A 1 104 ? 3.919 1.850 6.392 1.00 95.44 104 VAL A CA 1
ATOM 856 C C . VAL A 1 104 ? 4.699 2.907 5.611 1.00 95.44 104 VAL A C 1
ATOM 858 O O . VAL A 1 104 ? 4.126 3.656 4.815 1.00 95.44 104 VAL A O 1
ATOM 861 N N . HIS A 1 105 ? 6.011 2.997 5.842 1.00 90.62 105 HIS A N 1
ATOM 862 C CA . HIS A 1 105 ? 6.871 3.965 5.160 1.00 90.62 105 HIS A CA 1
ATOM 863 C C . HIS A 1 105 ? 7.217 3.507 3.736 1.00 90.62 105 HIS A C 1
ATOM 865 O O . HIS A 1 105 ? 7.414 2.322 3.496 1.00 90.62 105 HIS A O 1
ATOM 871 N N . ASP A 1 106 ? 7.343 4.461 2.811 1.00 84.75 106 ASP A N 1
ATOM 872 C CA . ASP A 1 106 ? 7.526 4.224 1.368 1.00 84.75 106 ASP A CA 1
ATOM 873 C C . ASP A 1 106 ? 8.768 3.344 1.090 1.00 84.75 106 ASP A C 1
ATOM 875 O O . ASP A 1 106 ? 8.755 2.465 0.238 1.00 84.75 106 ASP A O 1
ATOM 879 N N . SER A 1 107 ? 9.826 3.501 1.892 1.00 86.12 107 SER A N 1
ATOM 880 C CA . SER A 1 107 ? 11.073 2.733 1.757 1.00 86.12 107 SER A CA 1
ATOM 881 C C . SER A 1 107 ? 11.005 1.276 2.228 1.00 86.12 107 SER A C 1
ATOM 883 O O . SER A 1 107 ? 11.977 0.552 2.049 1.00 86.12 107 SER A O 1
ATOM 885 N N . GLN A 1 108 ? 9.939 0.862 2.916 1.00 90.69 108 GLN A N 1
ATOM 886 C CA . GLN A 1 108 ? 9.830 -0.494 3.471 1.00 90.69 108 GLN A CA 1
ATOM 887 C C . GLN A 1 108 ? 9.250 -1.498 2.478 1.00 90.69 108 GLN A C 1
ATOM 889 O O . GLN A 1 108 ? 9.268 -2.681 2.776 1.00 90.69 108 GLN A O 1
ATOM 894 N N . VAL A 1 109 ? 8.732 -1.018 1.344 1.00 91.69 109 VAL A N 1
ATOM 895 C CA . VAL A 1 109 ? 7.950 -1.816 0.386 1.00 91.69 109 VAL A CA 1
ATOM 896 C C . VAL A 1 109 ? 8.717 -2.025 -0.928 1.00 91.69 109 VAL A C 1
ATOM 898 O O . VAL A 1 109 ? 8.169 -2.424 -1.950 1.00 91.69 109 VAL A O 1
ATOM 901 N N . LEU A 1 110 ? 10.006 -1.674 -0.948 1.00 90.75 110 LEU A N 1
ATOM 902 C CA . LEU A 1 110 ? 10.794 -1.709 -2.175 1.00 90.75 110 LEU A CA 1
ATOM 903 C C . LEU A 1 110 ? 10.964 -3.146 -2.688 1.00 90.75 110 LEU A C 1
ATOM 905 O O . LEU A 1 110 ? 10.831 -3.378 -3.884 1.00 90.75 110 LEU A O 1
ATOM 909 N N . GLU A 1 111 ? 11.206 -4.105 -1.795 1.00 90.75 111 GLU A N 1
ATOM 910 C CA . GLU A 1 111 ? 11.402 -5.513 -2.160 1.00 90.75 111 GLU A CA 1
ATOM 911 C C . GLU A 1 111 ? 10.157 -6.106 -2.837 1.00 90.75 111 GLU A C 1
ATOM 913 O O . GLU A 1 111 ? 10.274 -6.854 -3.800 1.00 90.75 111 GLU A O 1
ATOM 918 N N . GLU A 1 112 ? 8.959 -5.711 -2.409 1.00 92.88 112 GLU A N 1
ATOM 919 C CA . GLU A 1 112 ? 7.688 -6.155 -2.983 1.00 92.88 112 GLU A CA 1
ATOM 920 C C . GLU A 1 112 ? 7.395 -5.554 -4.365 1.00 92.88 112 GLU A C 1
ATOM 922 O O . GLU A 1 112 ? 6.513 -6.044 -5.077 1.00 92.88 112 GLU A O 1
ATOM 927 N N . LEU A 1 113 ? 8.092 -4.480 -4.744 1.00 91.94 113 LEU A N 1
ATOM 928 C CA . LEU A 1 113 ? 7.927 -3.805 -6.032 1.00 91.94 113 LEU A CA 1
ATOM 929 C C . LEU A 1 113 ? 8.960 -4.233 -7.077 1.00 91.94 113 LEU A C 1
ATOM 931 O O . LEU A 1 113 ? 8.695 -4.101 -8.279 1.00 91.94 113 LEU A O 1
ATOM 935 N N . LEU A 1 114 ? 10.126 -4.700 -6.634 1.00 90.62 114 LEU A N 1
ATOM 936 C CA . LEU A 1 114 ? 11.234 -5.054 -7.509 1.00 90.62 114 LEU A CA 1
ATOM 937 C C . LEU A 1 114 ? 11.100 -6.476 -8.068 1.00 90.62 114 LEU A C 1
ATOM 939 O O . LEU A 1 114 ? 10.630 -7.402 -7.417 1.00 90.62 114 LEU A O 1
ATOM 943 N N . ASP A 1 115 ? 11.547 -6.628 -9.307 1.00 87.69 115 ASP A N 1
ATOM 944 C CA . ASP A 1 115 ? 11.781 -7.894 -9.986 1.00 87.69 115 ASP A CA 1
ATOM 945 C C . ASP A 1 115 ? 13.300 -8.048 -10.131 1.00 87.69 115 ASP A C 1
ATOM 947 O O . ASP A 1 115 ? 13.949 -7.261 -10.824 1.00 87.69 115 ASP A O 1
ATOM 951 N N . GLU A 1 116 ? 13.877 -9.039 -9.447 1.00 84.06 116 GLU A N 1
ATOM 952 C CA . GLU A 1 116 ? 15.332 -9.227 -9.378 1.00 84.06 116 GLU A CA 1
ATOM 953 C C . GLU A 1 116 ? 15.993 -9.418 -10.748 1.00 84.06 116 GLU A C 1
ATOM 955 O O . GLU A 1 116 ? 17.141 -9.015 -10.932 1.00 84.06 116 GLU A O 1
ATOM 960 N N . GLU A 1 117 ? 15.301 -10.023 -11.711 1.00 83.31 117 GLU A N 1
ATOM 961 C CA . GLU A 1 117 ? 15.857 -10.286 -13.039 1.00 83.31 117 GLU A CA 1
ATOM 962 C C . GLU A 1 117 ? 15.743 -9.049 -13.932 1.00 83.31 117 GLU A C 1
ATOM 964 O O . GLU A 1 117 ? 16.675 -8.724 -14.671 1.00 83.31 117 GLU A O 1
ATOM 969 N N . LYS A 1 118 ? 14.614 -8.333 -13.854 1.00 80.94 118 LYS A N 1
ATOM 970 C CA . LYS A 1 118 ? 14.339 -7.181 -14.726 1.00 80.94 118 LYS A CA 1
ATOM 971 C C . LYS A 1 118 ? 14.949 -5.873 -14.237 1.00 80.94 118 LYS A C 1
ATOM 973 O O . LYS A 1 118 ? 15.294 -5.036 -15.068 1.00 80.94 118 LYS A O 1
ATOM 978 N N . ASP A 1 119 ? 15.065 -5.677 -12.925 1.00 84.75 119 ASP A N 1
ATOM 979 C CA . ASP A 1 119 ? 15.488 -4.397 -12.341 1.00 84.75 119 ASP A CA 1
ATOM 9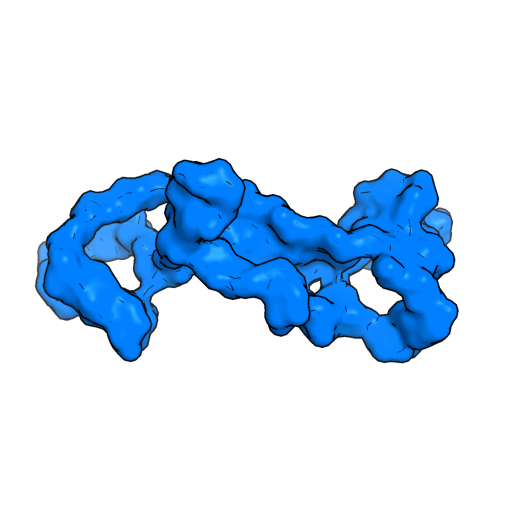80 C C . ASP A 1 119 ? 16.988 -4.339 -12.017 1.00 84.75 119 ASP A C 1
ATOM 982 O O . ASP A 1 119 ? 17.520 -3.283 -11.668 1.00 84.75 119 ASP A O 1
ATOM 986 N N . LYS A 1 120 ? 17.705 -5.460 -12.137 1.00 82.94 120 LYS A N 1
ATOM 987 C CA . LYS A 1 120 ? 19.128 -5.524 -11.804 1.00 82.94 120 LYS A CA 1
ATOM 988 C C . LYS A 1 120 ? 19.963 -4.607 -12.695 1.00 82.94 120 LYS A C 1
ATOM 990 O O . LYS A 1 120 ? 20.102 -4.830 -13.893 1.00 82.94 120 LYS A O 1
ATOM 995 N N . GLY A 1 121 ? 20.610 -3.629 -12.063 1.00 78.50 121 GLY A N 1
ATOM 996 C CA . GLY A 1 121 ? 21.496 -2.677 -12.736 1.00 78.50 121 GLY A CA 1
ATOM 997 C C . GLY A 1 121 ? 20.777 -1.488 -13.375 1.00 78.50 121 GLY A C 1
ATOM 998 O O . GLY A 1 121 ? 21.446 -0.680 -14.014 1.00 78.50 121 GLY A O 1
ATOM 999 N N . ASN A 1 122 ? 19.460 -1.363 -13.188 1.00 76.06 122 ASN A N 1
ATOM 1000 C CA . ASN A 1 122 ? 18.714 -0.172 -13.578 1.00 76.06 122 ASN A CA 1
ATOM 1001 C C . ASN A 1 122 ? 18.786 0.896 -12.484 1.00 76.06 122 ASN A C 1
ATOM 1003 O O . ASN A 1 122 ? 18.803 0.582 -11.292 1.00 76.06 122 ASN A O 1
ATOM 1007 N N . ASP A 1 123 ? 18.761 2.160 -12.901 1.00 74.69 123 ASP A N 1
ATOM 1008 C CA . ASP A 1 123 ? 18.548 3.277 -11.986 1.00 74.69 123 ASP A CA 1
ATOM 1009 C C . ASP A 1 123 ? 17.077 3.280 -11.517 1.00 74.69 123 ASP A C 1
ATOM 1011 O O . ASP A 1 123 ? 16.150 3.217 -12.340 1.00 74.69 123 ASP A O 1
ATOM 1015 N N . LEU A 1 124 ? 16.885 3.317 -10.192 1.00 70.38 124 LEU A N 1
ATOM 1016 C CA . LEU A 1 124 ? 15.590 3.357 -9.494 1.00 70.38 124 LEU A CA 1
ATOM 1017 C C . LEU A 1 124 ? 15.264 4.759 -8.966 1.00 70.38 124 LEU A C 1
ATOM 1019 O O . LEU A 1 124 ? 16.214 5.483 -8.584 1.00 70.38 124 LEU A O 1
#

InterPro domains:
  IPR002559 Transposase IS4-like domain [PF01609] (21-119)

Foldseek 3Di:
DVVLVVVLVVCVVVVVFDLADKDKDKDADADPDDPDDPVQLVCLVPPVDGDPVCVVPVVSVVRDDSFADWDADPNDIGTFKMKIFIAGPPNGDTNDIDMHHPHDDSVVCVVVHDDCVRNPPHDD

Secondary structure (DSSP, 8-state):
-HHHHHHHHHHHHTT-S--SSEEEEEEEEE-PPP---HHHHHHHHHHSS--GGGTT-HHHHHH--SS-EEEEETTEEEEEEEEEEEEETTT--EEEEEEEETTS-GGGSHHHH--TTTSTT---

Sequence (124 aa):
VKLFCVFHDKLEENNLIAHEGKIIDASFVEMPRQRNSKEENTHIKETGTAPEQWDGKPNKKKQKDIDARWTKKNNENHFGYKNHVKVDNKHKFIDTQHTTDASVHDSQVLEELLDEEKDKGNDL

Organism: NCBI:txid2302434

Radius of gyration: 18.41 Å; chains: 1; bounding box: 46×29×51 Å